Protein AF-A0A973KQV0-F1 (afdb_monomer_lite)

Secondary structure (DSSP, 8-state):
-HHHHHHHHHHHHHHHHHHHHHHHHHHHGGGGGSS--SHHHHHHHHHHHHHHHHHHHHHHTHHHHHHHHHHHHHH-

pLDDT: mean 83.36, std 8.79, range [52.22, 93.44]

Structure (mmCIF, N/CA/C/O backbone):
data_AF-A0A973KQV0-F1
#
_entry.id   AF-A0A973KQV0-F1
#
loop_
_atom_site.group_PDB
_atom_site.id
_atom_site.type_symbol
_atom_site.label_atom_id
_atom_site.label_alt_id
_atom_site.label_comp_id
_atom_site.label_asym_id
_atom_site.label_entity_id
_atom_site.label_seq_id
_atom_site.pdbx_PDB_ins_code
_atom_site.Cartn_x
_atom_site.Cartn_y
_atom_site.Cartn_z
_atom_site.occupancy
_atom_site.B_iso_or_equiv
_atom_site.auth_seq_id
_atom_site.auth_comp_id
_atom_site.auth_asym_id
_atom_site.auth_atom_id
_atom_site.pdbx_PDB_model_num
ATOM 1 N N . MET A 1 1 ? 19.516 0.126 -27.175 1.00 61.09 1 MET A N 1
ATOM 2 C CA . MET A 1 1 ? 20.229 0.206 -25.867 1.00 61.09 1 MET A CA 1
ATOM 3 C C . MET A 1 1 ? 19.865 1.433 -25.025 1.00 61.09 1 MET A C 1
ATOM 5 O O . MET A 1 1 ? 19.567 1.233 -23.859 1.00 61.09 1 MET A O 1
ATOM 9 N N . GLN A 1 2 ? 19.855 2.671 -25.549 1.00 71.94 2 GLN A N 1
ATOM 10 C CA . GLN A 1 2 ? 19.475 3.864 -24.757 1.00 71.94 2 GLN A CA 1
ATOM 11 C C . GLN A 1 2 ? 18.040 3.785 -24.190 1.00 71.94 2 GLN A C 1
ATOM 13 O O . GLN A 1 2 ? 17.820 4.129 -23.034 1.00 71.94 2 GLN A O 1
ATOM 18 N N . ASN A 1 3 ? 17.094 3.240 -24.964 1.00 75.75 3 ASN A N 1
ATOM 19 C CA . ASN A 1 3 ? 15.697 3.063 -24.543 1.00 75.75 3 ASN A CA 1
ATOM 20 C C . ASN A 1 3 ? 15.542 2.066 -23.383 1.00 75.75 3 ASN A C 1
ATOM 22 O O . ASN A 1 3 ? 14.777 2.316 -22.458 1.00 75.75 3 ASN A O 1
ATOM 26 N N . ALA A 1 4 ? 16.302 0.968 -23.399 1.00 79.25 4 ALA A N 1
ATOM 27 C CA . ALA A 1 4 ? 16.292 -0.021 -22.323 1.00 79.25 4 ALA A CA 1
ATOM 28 C C . ALA A 1 4 ? 16.836 0.557 -21.007 1.00 79.25 4 ALA A C 1
ATOM 30 O O . ALA A 1 4 ? 16.315 0.256 -19.938 1.00 79.25 4 ALA A O 1
ATOM 31 N N . GLU A 1 5 ? 17.864 1.407 -21.075 1.00 84.31 5 GLU A N 1
ATOM 32 C CA . GLU A 1 5 ? 18.430 2.037 -19.880 1.00 84.31 5 GLU A CA 1
ATOM 33 C C . GLU A 1 5 ? 17.502 3.114 -19.302 1.00 84.31 5 GLU A C 1
ATOM 35 O O . GLU A 1 5 ? 17.292 3.145 -18.092 1.00 84.31 5 GLU A O 1
ATOM 40 N N . GLN A 1 6 ? 16.866 3.923 -20.157 1.00 85.50 6 GLN A N 1
ATOM 41 C CA . GLN A 1 6 ? 15.823 4.859 -19.725 1.00 85.50 6 GLN A CA 1
ATOM 42 C C . GLN A 1 6 ? 14.643 4.118 -19.081 1.00 85.50 6 GLN A C 1
ATOM 44 O O . GLN A 1 6 ? 14.194 4.491 -18.003 1.00 85.50 6 GLN A O 1
ATOM 49 N N . CYS A 1 7 ? 14.196 3.014 -19.690 1.00 84.44 7 CYS A N 1
ATOM 50 C CA . CYS A 1 7 ? 13.116 2.190 -19.151 1.00 84.44 7 CYS A CA 1
ATOM 51 C C . CYS A 1 7 ? 13.442 1.658 -17.747 1.00 84.44 7 CYS A C 1
ATOM 53 O O . CYS A 1 7 ? 12.597 1.733 -16.860 1.00 84.44 7 CYS A O 1
ATOM 55 N N . LYS A 1 8 ? 14.672 1.185 -17.501 1.00 84.62 8 LYS A N 1
ATOM 56 C CA . LYS A 1 8 ? 15.093 0.763 -16.153 1.00 84.62 8 LYS A CA 1
ATOM 57 C C . LYS A 1 8 ? 15.037 1.904 -15.140 1.00 84.62 8 LYS A C 1
ATOM 59 O O . LYS A 1 8 ? 14.597 1.690 -14.013 1.00 84.62 8 LYS A O 1
ATOM 64 N N . GLN A 1 9 ? 15.497 3.097 -15.518 1.00 88.06 9 GLN A N 1
ATOM 65 C CA . GLN A 1 9 ? 15.474 4.264 -14.633 1.00 88.06 9 GLN A CA 1
ATOM 66 C C . GLN A 1 9 ? 14.040 4.658 -14.275 1.00 88.06 9 GLN A C 1
ATOM 68 O O . GLN A 1 9 ? 13.733 4.857 -13.099 1.00 88.06 9 GLN A O 1
ATOM 73 N N . ASP A 1 10 ? 13.154 4.692 -15.270 1.00 87.94 10 ASP A N 1
ATOM 74 C CA . ASP A 1 10 ? 11.743 5.014 -15.075 1.00 87.94 10 ASP A CA 1
ATOM 75 C C . ASP A 1 10 ? 11.058 3.966 -14.184 1.00 87.94 10 ASP A C 1
ATOM 77 O O . ASP A 1 10 ? 10.350 4.324 -13.242 1.00 87.94 10 ASP A O 1
ATOM 81 N N . MET A 1 11 ? 11.319 2.673 -14.402 1.00 85.56 11 MET A N 1
ATOM 82 C CA . MET A 1 11 ? 10.750 1.613 -13.563 1.00 85.56 11 MET A CA 1
ATOM 83 C C . MET A 1 11 ? 11.307 1.616 -12.133 1.00 85.56 11 MET A C 1
ATOM 85 O O . MET A 1 11 ? 10.547 1.430 -11.182 1.00 85.56 11 MET A O 1
ATOM 89 N N . THR A 1 12 ? 12.585 1.956 -11.948 1.00 86.31 12 THR A N 1
ATOM 90 C CA . THR A 1 12 ? 13.167 2.176 -10.613 1.00 86.31 12 THR A CA 1
ATOM 91 C C . THR A 1 12 ? 12.470 3.338 -9.892 1.00 86.31 12 THR A C 1
ATOM 93 O O . THR A 1 12 ? 12.203 3.269 -8.687 1.00 86.31 12 THR A O 1
ATOM 96 N N . ALA A 1 13 ? 12.133 4.410 -10.618 1.00 89.69 13 ALA A N 1
ATOM 97 C CA . ALA A 1 13 ? 11.386 5.536 -10.064 1.00 89.69 13 ALA A CA 1
ATOM 98 C C . ALA A 1 13 ? 9.948 5.142 -9.681 1.00 89.69 13 ALA A C 1
ATOM 100 O O . ALA A 1 13 ? 9.475 5.533 -8.611 1.00 89.69 13 ALA A O 1
ATOM 101 N N . VAL A 1 14 ? 9.278 4.320 -10.498 1.00 87.81 14 VAL A N 1
ATOM 102 C CA . VAL A 1 14 ? 7.960 3.743 -10.177 1.00 87.81 14 VAL A CA 1
ATOM 103 C C . VAL A 1 14 ? 8.027 2.905 -8.900 1.00 87.81 14 VAL A C 1
ATOM 105 O O . VAL A 1 14 ? 7.209 3.106 -8.002 1.00 87.81 14 VAL A O 1
ATOM 108 N N . GLN A 1 15 ? 9.019 2.020 -8.780 1.00 86.31 15 GLN A N 1
ATOM 109 C CA . GLN A 1 15 ? 9.217 1.198 -7.585 1.00 86.31 15 GLN A CA 1
ATOM 110 C C . GLN A 1 15 ? 9.425 2.063 -6.336 1.00 86.31 15 GLN A C 1
ATOM 112 O O . GLN A 1 15 ? 8.770 1.858 -5.315 1.00 86.31 15 GLN A O 1
ATOM 117 N N . THR A 1 16 ? 10.269 3.092 -6.439 1.00 90.12 16 THR A N 1
ATOM 118 C CA . THR A 1 16 ? 10.521 4.038 -5.342 1.00 90.12 16 THR A CA 1
ATOM 119 C C . THR A 1 16 ? 9.237 4.749 -4.906 1.00 90.12 16 THR A C 1
ATOM 121 O O . THR A 1 16 ? 8.957 4.873 -3.714 1.00 90.12 16 THR A O 1
ATOM 124 N N . ALA A 1 17 ? 8.420 5.203 -5.861 1.00 92.19 17 ALA A N 1
ATOM 125 C CA . ALA A 1 17 ? 7.142 5.841 -5.561 1.00 92.19 17 ALA A CA 1
ATOM 126 C C . ALA A 1 17 ? 6.159 4.871 -4.882 1.00 92.19 17 ALA A C 1
ATOM 128 O O . ALA A 1 17 ? 5.496 5.251 -3.914 1.00 92.19 17 ALA A O 1
ATOM 129 N N . ALA A 1 18 ? 6.095 3.618 -5.342 1.00 90.19 18 ALA A N 1
ATOM 130 C CA . ALA A 1 18 ? 5.272 2.579 -4.730 1.00 90.19 18 ALA A CA 1
ATOM 131 C C . ALA A 1 18 ? 5.684 2.304 -3.273 1.00 90.19 18 ALA A C 1
ATOM 133 O O . ALA A 1 18 ? 4.831 2.251 -2.384 1.00 90.19 18 ALA A O 1
ATOM 134 N N . ASP A 1 19 ? 6.985 2.205 -3.002 1.00 89.56 19 ASP A N 1
ATOM 135 C CA . ASP A 1 19 ? 7.509 1.968 -1.653 1.00 89.56 19 ASP A CA 1
ATOM 136 C C . ASP A 1 19 ? 7.273 3.152 -0.707 1.00 89.56 19 ASP A C 1
ATOM 138 O O . ASP A 1 19 ? 6.916 2.952 0.460 1.00 89.56 19 ASP A O 1
ATOM 142 N N . ASN A 1 20 ? 7.364 4.387 -1.208 1.00 93.25 20 ASN A N 1
ATOM 143 C CA . ASN A 1 20 ? 7.004 5.579 -0.438 1.00 93.25 20 ASN A CA 1
ATOM 144 C C . ASN A 1 20 ? 5.525 5.561 -0.023 1.00 93.25 20 ASN A C 1
ATOM 146 O O . ASN A 1 20 ? 5.200 5.869 1.125 1.00 93.25 20 ASN A O 1
ATOM 150 N N . ILE A 1 21 ? 4.623 5.154 -0.924 1.00 91.94 21 ILE A N 1
ATOM 151 C CA . ILE A 1 21 ? 3.193 5.037 -0.606 1.00 91.94 21 ILE A CA 1
ATOM 152 C C . ILE A 1 21 ? 2.965 3.944 0.446 1.00 91.94 21 ILE A C 1
ATOM 154 O O . ILE A 1 21 ? 2.262 4.190 1.427 1.00 91.94 21 ILE A O 1
ATOM 158 N N . ARG A 1 22 ? 3.580 2.761 0.296 1.00 90.06 22 ARG A N 1
ATOM 159 C CA . ARG A 1 22 ? 3.494 1.681 1.302 1.00 90.06 22 ARG A CA 1
ATOM 160 C C . ARG A 1 22 ? 3.956 2.157 2.679 1.00 90.06 22 ARG A C 1
ATOM 162 O O . ARG A 1 22 ? 3.295 1.885 3.679 1.00 90.06 22 ARG A O 1
ATOM 169 N N . THR A 1 23 ? 5.065 2.889 2.722 1.00 92.19 23 THR A N 1
ATOM 170 C CA . THR A 1 23 ? 5.620 3.443 3.961 1.00 92.19 23 THR A CA 1
ATOM 171 C C . THR A 1 23 ? 4.627 4.393 4.626 1.00 92.19 23 THR A C 1
ATOM 173 O O . THR A 1 23 ? 4.276 4.183 5.784 1.00 92.19 23 THR A O 1
ATOM 176 N N . ALA A 1 24 ? 4.073 5.349 3.877 1.00 92.12 24 ALA A N 1
ATOM 177 C CA . ALA A 1 24 ? 3.081 6.285 4.405 1.00 92.12 24 ALA A CA 1
ATOM 178 C C . ALA A 1 24 ? 1.828 5.576 4.961 1.00 92.12 24 ALA A C 1
ATOM 180 O O . ALA A 1 24 ? 1.324 5.929 6.026 1.00 92.12 24 ALA A O 1
ATOM 181 N N . ILE A 1 25 ? 1.334 4.536 4.281 1.00 89.94 25 ILE A N 1
ATOM 182 C CA . ILE A 1 25 ? 0.200 3.723 4.757 1.00 89.94 25 ILE A CA 1
ATOM 183 C C . ILE A 1 25 ? 0.524 3.047 6.099 1.00 89.94 25 ILE A C 1
ATOM 185 O O . ILE A 1 25 ? -0.299 3.043 7.026 1.00 89.94 25 ILE A O 1
ATOM 189 N N . ASN A 1 26 ? 1.728 2.484 6.211 1.00 88.56 26 ASN A N 1
ATOM 190 C CA . ASN A 1 26 ? 2.194 1.819 7.424 1.00 88.56 26 ASN A CA 1
ATOM 191 C C . ASN A 1 26 ? 2.406 2.800 8.582 1.00 88.56 26 ASN A C 1
ATOM 193 O O . ASN A 1 26 ? 2.167 2.425 9.725 1.00 88.56 26 ASN A O 1
ATOM 197 N N . GLU A 1 27 ? 2.788 4.047 8.310 1.00 90.75 27 GLU A N 1
ATOM 198 C CA . GLU A 1 27 ? 2.929 5.100 9.324 1.00 90.75 27 GLU A CA 1
ATOM 199 C C . GLU A 1 27 ? 1.579 5.614 9.842 1.00 90.75 27 GLU A C 1
ATOM 201 O O . GLU A 1 27 ? 1.445 5.919 11.027 1.00 90.75 27 GLU A O 1
ATOM 206 N N . VAL A 1 28 ? 0.552 5.670 8.986 1.00 85.25 28 VAL A N 1
ATOM 207 C CA . VAL A 1 28 ? -0.796 6.108 9.386 1.00 85.25 28 VAL A CA 1
ATOM 208 C C . VAL A 1 28 ? -1.489 5.069 10.268 1.00 85.25 28 VAL A C 1
ATOM 210 O O . VAL A 1 28 ? -2.184 5.432 11.214 1.00 85.25 28 VAL A O 1
ATOM 213 N N . THR A 1 29 ? -1.307 3.776 9.989 1.00 82.62 29 THR A N 1
ATOM 214 C CA . THR A 1 29 ? -2.065 2.691 10.640 1.00 82.62 29 THR A CA 1
ATOM 215 C C . THR A 1 29 ? -1.951 2.675 12.182 1.00 82.62 29 THR A C 1
ATOM 217 O O . THR A 1 29 ? -2.985 2.533 12.842 1.00 82.62 29 THR A O 1
ATOM 220 N N . PRO A 1 30 ? -0.766 2.864 12.799 1.00 83.50 30 PRO A N 1
ATOM 221 C CA . PRO A 1 30 ? -0.617 2.972 14.253 1.00 83.50 30 PRO A CA 1
ATOM 222 C C . PRO A 1 30 ? -1.286 4.199 14.875 1.00 83.50 30 PRO A C 1
ATOM 224 O O . PRO A 1 30 ? -1.609 4.175 16.058 1.00 83.50 30 PRO A O 1
ATOM 227 N N . LEU A 1 31 ? -1.508 5.272 14.110 1.00 83.56 31 LEU A N 1
ATOM 228 C CA . LEU A 1 31 ? -2.146 6.489 14.623 1.00 83.56 31 LEU A CA 1
ATOM 229 C C . LEU A 1 31 ? -3.655 6.307 14.833 1.00 83.56 31 LEU A C 1
ATOM 231 O O . LEU A 1 31 ? -4.285 7.118 15.505 1.00 83.56 31 LEU A O 1
ATOM 235 N N . LEU A 1 32 ? -4.235 5.233 14.295 1.00 76.12 32 LEU A N 1
ATOM 236 C CA . LEU A 1 32 ? -5.678 4.983 14.308 1.00 76.12 32 LEU A CA 1
ATOM 237 C C . LEU A 1 32 ? -6.186 4.368 15.615 1.00 76.12 32 LEU A C 1
ATOM 239 O O . LEU A 1 32 ? -7.383 4.390 15.882 1.00 76.12 32 LEU A O 1
ATOM 243 N N . THR A 1 33 ? -5.303 3.792 16.428 1.00 70.75 33 THR A N 1
ATOM 244 C CA . THR A 1 33 ? -5.684 3.021 17.623 1.00 70.75 33 THR A CA 1
ATOM 245 C C . THR A 1 33 ? -6.021 3.882 18.840 1.00 70.75 33 THR A C 1
ATOM 247 O O . THR A 1 33 ? -6.614 3.369 19.782 1.00 70.75 33 THR A O 1
ATOM 250 N N . ASN A 1 34 ? -5.700 5.181 18.823 1.00 68.62 34 ASN A N 1
ATOM 251 C CA . ASN A 1 34 ? -5.872 6.078 19.976 1.00 68.62 34 ASN A CA 1
ATOM 252 C C . ASN A 1 34 ? -6.810 7.267 19.717 1.00 68.62 34 ASN A C 1
ATOM 254 O O . ASN A 1 34 ? -6.983 8.112 20.592 1.00 68.62 34 ASN A O 1
ATOM 258 N N . THR A 1 35 ? -7.399 7.373 18.525 1.00 66.12 35 THR A N 1
ATOM 259 C CA . THR A 1 35 ? -8.175 8.560 18.137 1.00 66.12 35 THR A CA 1
ATOM 260 C C . THR A 1 35 ? -9.643 8.497 18.554 1.00 66.12 35 THR A C 1
ATOM 262 O O . THR A 1 35 ? -10.232 9.543 18.814 1.00 66.12 35 THR A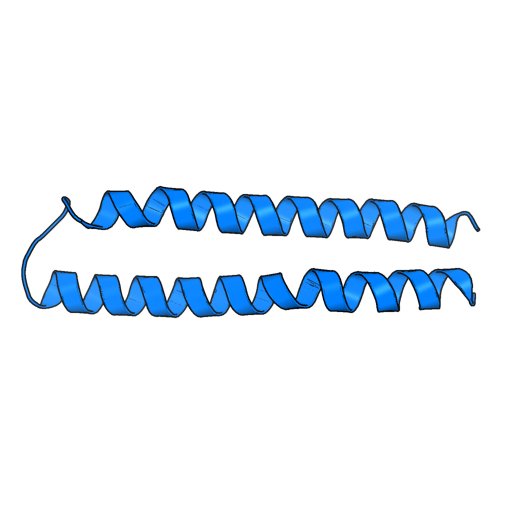 O 1
ATOM 265 N N . TRP A 1 36 ? -10.251 7.303 18.611 1.00 76.00 36 TRP A N 1
ATOM 266 C CA . TRP A 1 36 ? -11.677 7.103 18.921 1.00 76.00 36 TRP A CA 1
ATOM 267 C C . TRP A 1 36 ? -11.981 5.613 19.204 1.00 76.00 36 TRP A C 1
ATOM 269 O O . TRP A 1 36 ? -11.409 4.740 18.561 1.00 76.00 36 TRP A O 1
ATOM 279 N N . VAL A 1 37 ? -12.880 5.320 20.158 1.00 82.75 37 VAL A N 1
ATOM 280 C CA . VAL A 1 37 ? -13.395 3.978 20.503 1.00 82.75 37 VAL A CA 1
ATOM 281 C C . VAL A 1 37 ? -14.898 3.803 20.215 1.00 82.75 37 VAL A C 1
ATOM 283 O O . VAL A 1 37 ? -15.686 4.739 20.366 1.00 82.75 37 VAL A O 1
ATOM 286 N N . GLY A 1 38 ? -15.311 2.578 19.871 1.00 87.88 38 GLY A N 1
ATOM 287 C CA . GLY A 1 38 ? -16.708 2.179 19.652 1.00 87.88 38 GLY A CA 1
ATOM 288 C C . GLY A 1 38 ? -16.976 1.682 18.229 1.00 87.88 38 GLY A C 1
ATOM 289 O O . GLY A 1 38 ? -16.123 1.796 17.356 1.00 87.88 38 GLY A O 1
ATOM 290 N N . ARG A 1 39 ? -18.190 1.171 17.978 1.00 90.69 39 ARG A N 1
ATOM 291 C CA . ARG A 1 39 ? -18.541 0.496 16.713 1.00 90.69 39 ARG A CA 1
ATOM 292 C C . ARG A 1 39 ? -18.231 1.319 15.459 1.00 90.69 39 ARG A C 1
ATOM 294 O O . ARG A 1 39 ? -17.677 0.789 14.511 1.00 90.69 39 ARG A O 1
ATOM 301 N N . SER A 1 40 ? -18.531 2.616 15.461 1.00 89.81 40 SER A N 1
ATOM 302 C CA . SER A 1 40 ? -18.208 3.498 14.330 1.00 89.81 40 SER A CA 1
ATOM 303 C C . SER A 1 40 ? -16.702 3.617 14.068 1.00 89.81 40 SER A C 1
ATOM 305 O O . SER A 1 40 ? -16.294 3.745 12.917 1.00 89.81 40 SER A O 1
ATOM 307 N N . ALA A 1 41 ? -15.881 3.568 15.120 1.00 86.88 41 ALA A N 1
ATOM 308 C CA . ALA A 1 41 ? -14.428 3.555 14.999 1.00 86.88 41 ALA A CA 1
ATOM 309 C C . ALA A 1 41 ? -13.941 2.218 14.413 1.00 86.88 41 ALA A C 1
ATOM 311 O O . ALA A 1 41 ? -13.095 2.220 13.520 1.00 86.88 41 ALA A O 1
ATOM 312 N N . ASP A 1 42 ? -14.524 1.096 14.848 1.00 86.88 42 ASP A N 1
ATOM 313 C CA . ASP A 1 42 ? -14.222 -0.238 14.311 1.00 86.88 42 ASP A CA 1
ATOM 314 C C . ASP A 1 42 ? -14.610 -0.365 12.827 1.00 86.88 42 ASP A C 1
ATOM 316 O O . ASP A 1 42 ? -13.823 -0.869 12.016 1.00 86.88 42 ASP A O 1
ATOM 320 N N . ASP A 1 43 ? -15.794 0.136 12.457 1.00 90.75 43 ASP A N 1
ATOM 321 C CA . ASP A 1 43 ? -16.294 0.158 11.078 1.00 90.75 43 ASP A CA 1
ATOM 322 C C . ASP A 1 43 ? -15.360 0.999 10.191 1.00 90.75 43 ASP A C 1
ATOM 324 O O . ASP A 1 43 ? -14.869 0.535 9.159 1.00 90.75 43 ASP A O 1
ATOM 328 N N . TRP A 1 44 ? -15.015 2.211 10.638 1.00 89.44 44 TRP A N 1
ATOM 329 C CA . TRP A 1 44 ? -14.091 3.081 9.914 1.00 89.44 44 TRP A CA 1
ATOM 330 C C . TRP A 1 44 ? -12.691 2.465 9.765 1.00 89.44 44 TRP A C 1
ATOM 332 O O . TRP A 1 44 ? -12.103 2.528 8.681 1.00 89.44 44 TRP A O 1
ATOM 342 N N . ALA A 1 45 ? -12.151 1.846 10.821 1.00 87.25 45 ALA A N 1
ATOM 343 C CA . ALA A 1 45 ? -10.842 1.194 10.783 1.00 87.25 45 ALA A CA 1
ATOM 344 C C . ALA A 1 45 ? -10.835 -0.003 9.822 1.00 87.25 45 ALA A C 1
ATOM 346 O O . ALA A 1 45 ? -9.855 -0.221 9.104 1.00 87.25 45 ALA A O 1
ATOM 347 N N . THR A 1 46 ? -11.935 -0.755 9.771 1.00 89.94 46 THR A N 1
ATOM 348 C CA . THR A 1 46 ? -12.135 -1.851 8.816 1.00 89.94 46 THR A CA 1
ATOM 349 C C . THR A 1 46 ? -12.141 -1.328 7.380 1.00 89.94 46 THR A C 1
ATOM 351 O O . THR A 1 46 ? -11.383 -1.825 6.544 1.00 89.94 46 THR A O 1
ATOM 354 N N . ASP A 1 47 ? -12.897 -0.263 7.105 1.00 92.00 47 ASP A N 1
ATOM 355 C CA . ASP A 1 47 ? -12.942 0.376 5.786 1.00 92.00 47 ASP A CA 1
ATOM 356 C C . ASP A 1 47 ? -11.595 0.980 5.377 1.00 92.00 47 ASP A C 1
ATOM 358 O O . ASP A 1 47 ? -11.205 0.939 4.206 1.00 92.00 47 ASP A O 1
ATOM 362 N N . PHE A 1 48 ? -10.868 1.581 6.321 1.00 89.12 48 PHE A N 1
ATOM 363 C CA . PHE A 1 48 ? -9.517 2.083 6.087 1.00 89.12 48 PHE A CA 1
ATOM 364 C C . PHE A 1 48 ? -8.580 0.943 5.680 1.00 89.12 48 PHE A C 1
ATOM 366 O O . PHE A 1 48 ? -7.995 0.999 4.599 1.00 89.12 48 PHE A O 1
ATOM 373 N N . ARG A 1 49 ? -8.500 -0.129 6.480 1.00 88.56 49 ARG A N 1
ATOM 374 C CA . ARG A 1 49 ? -7.661 -1.302 6.177 1.00 88.56 49 ARG A CA 1
ATOM 375 C C . ARG A 1 49 ? -8.027 -1.927 4.833 1.00 88.56 49 ARG A C 1
ATOM 377 O O . ARG A 1 49 ? -7.133 -2.256 4.061 1.00 88.56 49 ARG A O 1
ATOM 384 N N . GLY A 1 50 ? -9.319 -2.028 4.516 1.00 92.00 50 GLY A N 1
ATOM 385 C CA . GLY A 1 50 ? -9.792 -2.538 3.229 1.00 92.00 50 GLY A CA 1
ATOM 386 C C . GLY A 1 50 ? -9.345 -1.683 2.039 1.00 92.00 50 GLY A C 1
ATOM 387 O O . GLY A 1 50 ? -8.892 -2.220 1.028 1.00 92.00 50 GLY A O 1
ATOM 388 N N . ARG A 1 51 ? -9.417 -0.350 2.153 1.00 93.44 51 ARG A N 1
ATOM 389 C CA . ARG A 1 51 ? -8.909 0.573 1.121 1.00 93.44 51 ARG A CA 1
ATOM 390 C C . ARG A 1 51 ? -7.394 0.472 0.969 1.00 93.44 51 ARG A C 1
ATOM 392 O O . ARG A 1 51 ? -6.912 0.399 -0.157 1.00 93.44 51 ARG A O 1
ATO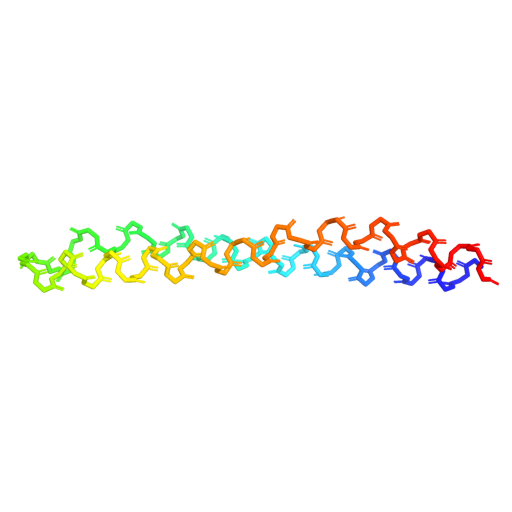M 399 N N . MET A 1 52 ? -6.660 0.424 2.078 1.00 91.69 52 MET A N 1
ATOM 400 C CA . MET A 1 52 ? -5.200 0.319 2.057 1.00 91.69 52 MET A CA 1
ATOM 401 C C . MET A 1 52 ? -4.731 -1.005 1.454 1.00 91.69 52 MET A C 1
ATOM 403 O O . MET A 1 52 ? -3.851 -0.984 0.603 1.00 91.69 52 MET A O 1
ATOM 407 N N . ALA A 1 53 ? -5.381 -2.125 1.782 1.00 90.75 53 ALA A N 1
ATOM 408 C CA . ALA A 1 53 ? -5.080 -3.429 1.190 1.00 90.75 53 ALA A CA 1
ATOM 409 C C . ALA A 1 53 ? -5.267 -3.447 -0.339 1.00 90.75 53 ALA A C 1
ATOM 411 O O . ALA A 1 53 ? -4.490 -4.070 -1.061 1.00 90.75 53 ALA A O 1
ATOM 412 N N . ARG A 1 54 ? -6.282 -2.739 -0.857 1.00 93.25 54 ARG A N 1
ATOM 413 C CA . ARG A 1 54 ? -6.474 -2.583 -2.309 1.00 93.25 54 ARG A CA 1
ATOM 414 C C . ARG A 1 54 ? -5.355 -1.765 -2.943 1.00 93.25 54 ARG A C 1
ATOM 416 O O . ARG A 1 54 ? -4.860 -2.145 -3.996 1.00 93.25 54 ARG A O 1
ATOM 423 N N . VAL A 1 55 ? -4.957 -0.662 -2.307 1.00 91.44 55 VAL A N 1
ATOM 424 C CA . VAL A 1 55 ? -3.849 0.173 -2.792 1.00 91.44 55 VAL A CA 1
ATOM 425 C C . VAL A 1 55 ? -2.552 -0.629 -2.816 1.00 91.44 55 VAL A C 1
ATOM 427 O O . VAL A 1 55 ? -1.889 -0.653 -3.846 1.00 91.44 55 VAL A O 1
ATOM 430 N N . THR A 1 56 ? -2.212 -1.336 -1.735 1.00 89.56 56 THR A N 1
ATOM 431 C CA . THR A 1 56 ? -0.992 -2.154 -1.691 1.00 89.56 56 THR A CA 1
ATOM 432 C C . THR A 1 56 ? -1.009 -3.255 -2.745 1.00 89.56 56 THR A C 1
ATOM 434 O O . THR A 1 56 ? 0.002 -3.448 -3.406 1.00 89.56 56 THR A O 1
ATOM 437 N N . GLY A 1 57 ? -2.160 -3.896 -2.982 1.00 89.94 57 GLY A N 1
ATOM 438 C CA . GLY A 1 57 ? -2.300 -4.895 -4.044 1.00 89.94 57 GLY A CA 1
ATOM 439 C C . GLY A 1 57 ? -1.998 -4.340 -5.440 1.00 89.94 57 GLY A C 1
ATOM 440 O O . GLY A 1 57 ? -1.264 -4.971 -6.190 1.00 89.94 57 GLY A O 1
ATOM 441 N N . ILE A 1 58 ? -2.476 -3.132 -5.767 1.00 89.12 58 ILE A N 1
ATOM 442 C CA . ILE A 1 58 ? -2.145 -2.465 -7.042 1.00 89.12 58 ILE A CA 1
ATOM 443 C C . ILE A 1 58 ? -0.637 -2.192 -7.136 1.00 89.12 58 ILE A C 1
ATOM 445 O O . ILE A 1 58 ? -0.025 -2.406 -8.178 1.00 89.12 58 ILE A O 1
ATOM 449 N N . LEU A 1 59 ? -0.019 -1.734 -6.044 1.00 88.06 59 LEU A N 1
ATOM 450 C CA . LEU A 1 59 ? 1.417 -1.445 -6.011 1.00 88.06 59 LEU A CA 1
ATOM 451 C C . LEU A 1 59 ? 2.283 -2.709 -6.134 1.00 88.06 59 LEU A C 1
ATOM 453 O O . LEU A 1 59 ? 3.421 -2.630 -6.600 1.00 88.06 59 LEU A O 1
ATOM 457 N N . ASP A 1 60 ? 1.780 -3.871 -5.710 1.00 85.56 60 ASP A N 1
ATOM 458 C CA . ASP A 1 60 ? 2.475 -5.162 -5.826 1.00 85.56 60 ASP A CA 1
ATOM 459 C C . ASP A 1 60 ? 2.537 -5.666 -7.279 1.00 85.56 60 ASP A C 1
ATOM 461 O O . ASP A 1 60 ? 3.368 -6.514 -7.605 1.00 85.56 60 ASP A O 1
ATOM 465 N N . GLU A 1 61 ? 1.720 -5.113 -8.179 1.00 84.31 61 GLU A N 1
ATOM 466 C CA . GLU A 1 61 ? 1.768 -5.428 -9.610 1.00 84.31 61 GLU A CA 1
ATOM 467 C C . GLU A 1 61 ? 2.905 -4.689 -10.342 1.00 84.31 61 GLU A C 1
ATOM 469 O O . GLU A 1 61 ? 3.380 -5.164 -11.378 1.00 84.31 61 GLU A O 1
ATOM 474 N N . CYS A 1 62 ? 3.397 -3.565 -9.803 1.00 78.62 62 CYS A N 1
ATOM 475 C CA . CYS A 1 62 ? 4.438 -2.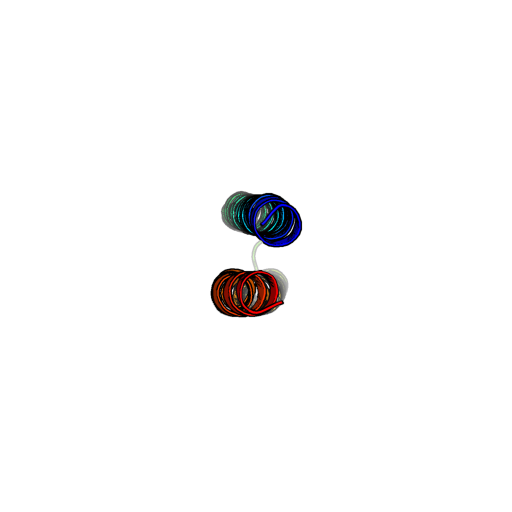746 -10.437 1.00 78.62 62 CYS A CA 1
ATOM 476 C C . CYS A 1 62 ? 5.762 -3.505 -10.709 1.00 78.62 62 CYS A C 1
ATOM 478 O O . CYS A 1 62 ? 6.232 -3.444 -11.850 1.00 78.62 62 CYS A O 1
ATOM 480 N N . PRO A 1 63 ? 6.336 -4.285 -9.764 1.00 70.19 63 PRO A N 1
ATOM 481 C CA . PRO A 1 63 ? 7.537 -5.091 -10.027 1.00 70.19 63 PRO A CA 1
ATOM 482 C C . PRO A 1 63 ? 7.336 -6.146 -11.127 1.00 70.19 63 PRO A C 1
ATOM 484 O O . PRO A 1 63 ? 8.248 -6.458 -11.896 1.00 70.19 63 PRO A O 1
ATOM 487 N N . GLY A 1 64 ? 6.129 -6.717 -11.216 1.00 67.44 64 GLY A N 1
ATOM 488 C CA . GLY A 1 64 ? 5.784 -7.695 -12.248 1.00 67.44 64 GLY A CA 1
ATOM 489 C C . GLY A 1 64 ? 5.764 -7.079 -13.647 1.00 67.44 64 GLY A C 1
ATOM 490 O O . GLY A 1 64 ? 6.187 -7.719 -14.611 1.00 67.44 64 GLY A O 1
ATOM 491 N N . GLN A 1 65 ? 5.325 -5.823 -13.755 1.00 70.19 65 GLN A N 1
ATOM 492 C CA . GLN A 1 65 ? 5.300 -5.078 -15.014 1.00 70.19 65 GLN A CA 1
ATOM 493 C C . GLN A 1 65 ? 6.682 -4.541 -15.414 1.00 70.19 65 GLN A C 1
ATOM 495 O O . GLN A 1 65 ? 6.998 -4.536 -16.602 1.00 70.19 65 GLN A O 1
ATOM 500 N N . GLU A 1 66 ? 7.545 -4.193 -14.455 1.00 71.75 66 GLU A N 1
ATOM 501 C CA . GLU A 1 66 ? 8.919 -3.726 -14.709 1.00 71.75 66 GLU A CA 1
ATOM 502 C C . GLU A 1 66 ? 9.723 -4.705 -15.566 1.00 71.75 66 GLU A C 1
ATOM 504 O O . GLU A 1 66 ? 10.287 -4.330 -16.598 1.00 71.75 66 GLU A O 1
ATOM 509 N N . ARG A 1 67 ? 9.717 -5.989 -15.196 1.00 70.81 67 ARG A N 1
ATOM 510 C CA . ARG A 1 67 ? 10.457 -7.018 -15.936 1.00 70.81 67 ARG A CA 1
ATOM 511 C C . ARG A 1 67 ? 9.962 -7.160 -17.377 1.00 70.81 67 ARG A C 1
ATOM 513 O O . ARG A 1 67 ? 10.774 -7.334 -18.283 1.00 70.81 67 ARG A O 1
ATOM 520 N N . TRP A 1 68 ? 8.649 -7.077 -17.593 1.00 76.25 68 TRP A N 1
ATOM 521 C CA . TRP A 1 68 ? 8.053 -7.138 -18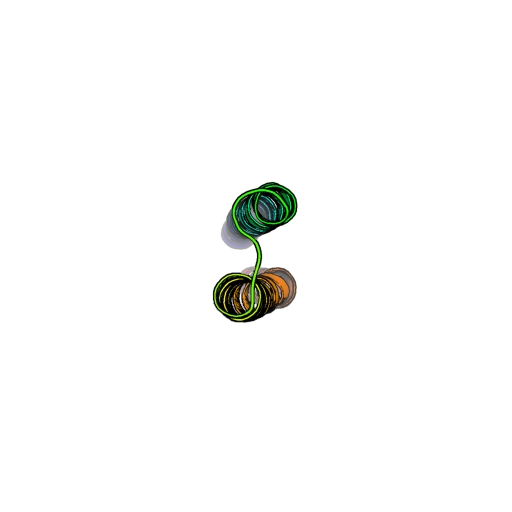.930 1.00 76.25 68 TRP A CA 1
ATOM 522 C C . TRP A 1 68 ? 8.392 -5.910 -19.777 1.00 76.25 68 TRP A C 1
ATOM 524 O O . TRP A 1 68 ? 8.705 -6.057 -20.958 1.00 76.25 68 TRP A O 1
ATOM 534 N N . MET A 1 69 ? 8.368 -4.712 -19.188 1.00 76.81 69 MET A N 1
ATOM 535 C CA . MET A 1 69 ? 8.679 -3.472 -19.902 1.00 76.81 69 MET A CA 1
ATOM 536 C C . MET A 1 69 ? 10.158 -3.397 -20.299 1.00 76.81 69 MET A C 1
ATOM 538 O O . MET A 1 69 ? 10.454 -3.054 -21.442 1.00 76.81 69 MET A O 1
ATOM 542 N N . ILE A 1 70 ? 11.076 -3.807 -19.414 1.00 75.75 70 ILE A N 1
ATOM 543 C CA . ILE A 1 70 ? 12.517 -3.847 -19.714 1.00 75.75 70 ILE A CA 1
ATOM 544 C C . ILE A 1 70 ? 12.824 -4.848 -20.833 1.00 75.75 70 ILE A C 1
ATOM 546 O O . ILE A 1 70 ? 13.596 -4.525 -21.736 1.00 75.75 70 ILE A O 1
ATOM 550 N N . LEU A 1 71 ? 12.226 -6.047 -20.798 1.00 78.50 71 LEU A N 1
ATOM 551 C CA . LEU A 1 71 ? 12.391 -7.043 -21.865 1.00 78.50 71 LEU A CA 1
ATOM 552 C C . LEU A 1 71 ? 11.931 -6.476 -23.211 1.00 78.50 71 LEU A C 1
ATOM 554 O O . LEU A 1 71 ? 12.700 -6.469 -24.168 1.00 78.50 71 LEU A O 1
ATOM 558 N N . LYS A 1 72 ? 10.730 -5.888 -23.252 1.00 79.12 72 LYS A N 1
ATOM 559 C CA . LYS A 1 72 ? 10.189 -5.281 -24.472 1.00 7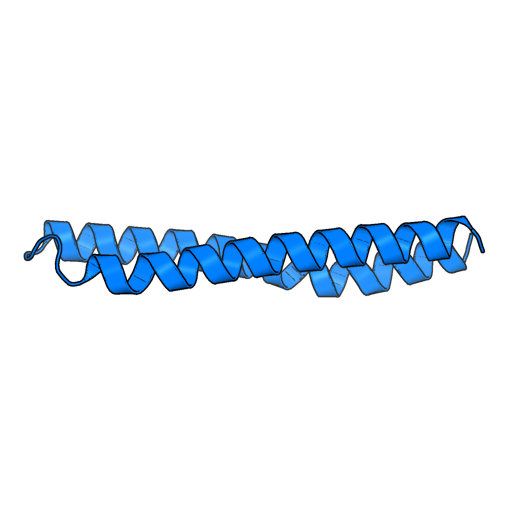9.12 72 LYS A CA 1
ATOM 560 C C . LYS A 1 72 ? 11.071 -4.148 -25.015 1.00 79.12 72 LYS A C 1
ATOM 562 O O . LYS A 1 72 ? 11.283 -4.077 -26.215 1.00 79.12 72 LYS A O 1
ATOM 567 N N . ALA A 1 73 ? 11.619 -3.299 -24.145 1.00 75.19 73 ALA A N 1
ATOM 568 C CA . ALA A 1 73 ? 12.513 -2.204 -24.534 1.00 75.19 73 ALA A CA 1
ATOM 569 C C .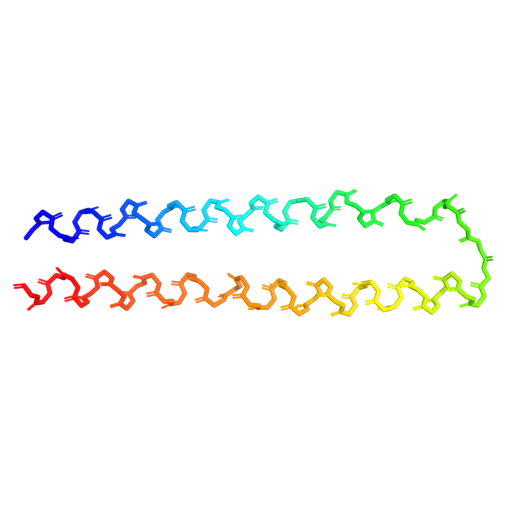 ALA A 1 73 ? 13.926 -2.663 -24.957 1.00 75.19 73 ALA A C 1
ATOM 571 O O . ALA A 1 73 ? 14.709 -1.854 -25.458 1.00 75.19 73 ALA A O 1
ATOM 572 N N . THR A 1 74 ? 14.277 -3.927 -24.694 1.00 72.25 74 THR A N 1
ATOM 573 C CA . THR A 1 74 ? 15.558 -4.541 -25.080 1.00 72.25 74 THR A CA 1
ATOM 574 C C . THR A 1 74 ? 15.448 -5.295 -26.410 1.00 72.25 74 THR A C 1
ATOM 576 O O . THR A 1 74 ? 16.445 -5.386 -27.123 1.00 72.25 74 THR A O 1
ATOM 579 N N . ASP A 1 75 ? 14.253 -5.798 -26.738 1.00 67.56 75 ASP A N 1
ATOM 580 C CA . ASP A 1 75 ? 13.945 -6.498 -27.994 1.00 67.56 75 ASP A CA 1
ATOM 581 C C . ASP A 1 75 ? 13.616 -5.545 -29.174 1.00 67.56 75 ASP A C 1
ATOM 583 O O . ASP A 1 75 ? 13.503 -6.006 -30.311 1.00 67.56 75 ASP A O 1
ATOM 587 N N . GLU A 1 76 ? 13.482 -4.234 -28.918 1.00 52.22 76 GLU A N 1
ATOM 588 C CA . GLU A 1 76 ? 13.366 -3.141 -29.913 1.00 52.22 76 GLU A CA 1
ATOM 589 C C . GLU A 1 76 ? 14.715 -2.448 -30.196 1.00 52.22 76 GLU A C 1
ATOM 591 O O . GLU A 1 76 ? 14.991 -2.175 -31.388 1.00 52.22 76 GLU A O 1
#

Sequence (76 aa):
MQNAEQCKQDMTAVQTAADNIRTAINEVTPLLTNTWVGRSADDWATDFRGRMARVTGILDECPGQERWMILKATDE

Foldseek 3Di:
DVQLVVLLVVLVVLLVVLVVLVVVLVVVLVVLPPDDDDDVSVVVNVVSVVVVVVSNVVSVCSVVVSVVSSVVSVVD

Radius of gyration: 17.92 Å; chains: 1; bounding box: 39×16×50 Å